Protein AF-A0A0F9LUJ3-F1 (afdb_monomer_lite)

Structure (mmCIF, N/CA/C/O backbone):
data_AF-A0A0F9LUJ3-F1
#
_entry.id   AF-A0A0F9LUJ3-F1
#
loop_
_atom_site.group_PDB
_atom_site.id
_atom_site.type_symbol
_atom_site.label_atom_id
_atom_site.label_alt_id
_atom_site.label_comp_id
_atom_site.label_asym_id
_atom_site.label_entity_id
_atom_site.label_seq_id
_atom_site.pdbx_PDB_ins_code
_atom_site.Cartn_x
_atom_site.Cartn_y
_atom_site.Cartn_z
_atom_site.occupancy
_atom_site.B_iso_or_equiv
_atom_site.auth_seq_id
_atom_site.auth_comp_id
_atom_site.auth_asym_id
_atom_site.auth_atom_id
_atom_site.pdbx_PDB_model_num
ATOM 1 N N . MET A 1 1 ? -8.830 -5.019 26.068 1.00 38.12 1 MET A N 1
ATOM 2 C CA . MET A 1 1 ? -8.046 -4.329 25.021 1.00 38.12 1 MET A CA 1
ATOM 3 C C . MET A 1 1 ? -8.686 -4.622 23.679 1.00 38.12 1 MET A C 1
ATOM 5 O O . MET A 1 1 ? -8.407 -5.652 23.085 1.00 38.12 1 MET A O 1
ATOM 9 N N . THR A 1 2 ? -9.574 -3.751 23.225 1.00 46.34 2 THR A N 1
ATOM 10 C CA . THR A 1 2 ? -10.148 -3.802 21.875 1.00 46.34 2 THR A CA 1
ATOM 11 C C . THR A 1 2 ? -9.618 -2.582 21.133 1.00 46.34 2 THR A C 1
ATOM 13 O O . THR A 1 2 ? -10.309 -1.592 20.951 1.00 46.34 2 THR A O 1
ATOM 16 N N . LEU A 1 3 ? -8.324 -2.625 20.801 1.00 49.44 3 LEU A N 1
ATOM 17 C CA . LEU A 1 3 ? -7.621 -1.566 20.072 1.00 49.44 3 LEU A CA 1
ATOM 18 C C . LEU A 1 3 ? -7.788 -1.774 18.565 1.00 49.44 3 LEU A C 1
ATOM 20 O O . LEU A 1 3 ? -6.827 -2.107 17.882 1.00 49.44 3 LEU A O 1
ATOM 24 N N . VAL A 1 4 ? -9.004 -1.617 18.049 1.00 48.19 4 VAL A N 1
ATOM 25 C CA . VAL A 1 4 ? -9.209 -1.358 16.616 1.00 48.19 4 VAL A CA 1
ATOM 26 C C . VAL A 1 4 ? -10.459 -0.488 16.477 1.00 48.19 4 VAL A C 1
ATOM 28 O O . VAL A 1 4 ? -11.557 -0.994 16.270 1.00 48.19 4 VAL A O 1
ATOM 31 N N . GLU A 1 5 ? -10.311 0.824 16.656 1.00 53.12 5 GLU A N 1
ATOM 32 C CA . GLU A 1 5 ? -11.444 1.763 16.605 1.00 53.12 5 GLU A CA 1
ATOM 33 C C . GLU A 1 5 ? -11.849 2.142 15.170 1.00 53.12 5 GLU A C 1
ATOM 35 O O . GLU A 1 5 ? -12.959 2.622 14.957 1.00 53.12 5 GLU A O 1
ATOM 40 N N . THR A 1 6 ? -11.025 1.847 14.154 1.00 58.53 6 THR A N 1
ATOM 41 C CA . THR A 1 6 ? -11.404 1.993 12.738 1.00 58.53 6 THR A CA 1
ATOM 42 C C . THR A 1 6 ? -10.786 0.893 11.860 1.00 58.53 6 THR A C 1
ATOM 44 O O . THR A 1 6 ? -9.699 0.392 12.172 1.00 58.53 6 THR A O 1
ATOM 47 N N . PRO A 1 7 ? -11.422 0.512 10.730 1.00 59.75 7 PRO A N 1
ATOM 48 C CA . PRO A 1 7 ? -10.853 -0.448 9.774 1.00 59.75 7 PRO A CA 1
ATOM 49 C C . PRO A 1 7 ? -9.440 -0.058 9.309 1.00 59.75 7 PRO A C 1
ATOM 51 O O . PRO A 1 7 ? -8.606 -0.920 9.051 1.00 59.75 7 PRO A O 1
ATOM 54 N N . GLU A 1 8 ? -9.158 1.245 9.273 1.00 64.19 8 GLU A N 1
ATOM 55 C CA . GLU A 1 8 ? -7.889 1.841 8.845 1.00 64.19 8 GLU A CA 1
ATOM 56 C C . GLU A 1 8 ? -6.763 1.670 9.881 1.00 64.19 8 GLU A C 1
ATOM 58 O O . GLU A 1 8 ? -5.584 1.698 9.529 1.00 64.19 8 GLU A O 1
ATOM 63 N N . MET A 1 9 ? -7.086 1.440 11.157 1.00 62.00 9 MET A N 1
ATOM 64 C CA . MET A 1 9 ? -6.085 1.056 12.161 1.00 62.00 9 MET A CA 1
ATOM 65 C C . MET A 1 9 ? -5.698 -0.421 12.043 1.00 62.00 9 MET A C 1
ATOM 67 O O . MET A 1 9 ? -4.557 -0.778 12.329 1.00 62.00 9 MET A O 1
ATOM 71 N N . ALA A 1 10 ? -6.598 -1.289 11.565 1.00 67.38 10 ALA A N 1
ATOM 72 C CA . ALA A 1 10 ? -6.254 -2.688 11.296 1.00 67.38 10 ALA A CA 1
ATOM 73 C C . ALA A 1 10 ? -5.238 -2.810 10.149 1.00 67.38 10 ALA A C 1
ATOM 75 O O . ALA A 1 10 ? -4.384 -3.696 10.162 1.00 67.38 10 ALA A O 1
ATOM 76 N N . ASP A 1 11 ? -5.295 -1.891 9.181 1.00 67.25 11 ASP A N 1
ATOM 77 C CA . ASP A 1 11 ? -4.357 -1.817 8.058 1.00 67.25 11 ASP A CA 1
ATOM 78 C C . ASP A 1 11 ? -2.898 -1.668 8.518 1.00 67.25 11 ASP A C 1
ATOM 80 O O . ASP A 1 11 ? -2.001 -2.218 7.880 1.00 67.25 11 ASP A O 1
ATOM 84 N N . TRP A 1 12 ? -2.665 -0.984 9.645 1.00 66.12 12 TRP A N 1
ATOM 85 C CA . TRP A 1 12 ? -1.332 -0.765 10.219 1.00 66.12 12 TRP A CA 1
ATOM 86 C C . TRP A 1 12 ? -0.654 -2.039 10.725 1.00 66.12 12 TRP A C 1
ATOM 88 O O . TRP A 1 12 ? 0.572 -2.094 10.773 1.00 66.12 12 TRP A O 1
ATOM 98 N N . LEU A 1 13 ? -1.430 -3.056 11.108 1.00 69.56 13 LEU A N 1
ATOM 99 C CA . LEU A 1 13 ? -0.905 -4.318 11.638 1.00 69.56 13 LEU A CA 1
ATOM 100 C C . LEU A 1 13 ? -0.758 -5.398 10.561 1.00 69.56 13 LEU A C 1
ATOM 102 O O . LEU A 1 13 ? -0.143 -6.437 10.811 1.00 69.56 13 LEU A O 1
ATOM 106 N N . ARG A 1 14 ? -1.309 -5.182 9.361 1.00 78.06 14 ARG A N 1
ATOM 107 C CA . ARG A 1 14 ? -1.170 -6.138 8.257 1.00 78.06 14 ARG A CA 1
ATOM 108 C C . ARG A 1 14 ? 0.255 -6.100 7.714 1.00 78.06 14 ARG A C 1
ATOM 110 O O . ARG A 1 14 ? 0.861 -5.040 7.646 1.00 78.06 14 ARG A O 1
ATOM 117 N N . THR A 1 15 ? 0.773 -7.254 7.298 1.00 78.19 15 THR A N 1
ATOM 118 C CA . THR A 1 15 ? 2.091 -7.419 6.656 1.00 78.19 15 THR A CA 1
ATOM 119 C C . THR A 1 15 ? 2.042 -8.517 5.591 1.00 78.19 15 THR A C 1
ATOM 121 O O . THR A 1 15 ? 1.139 -9.364 5.583 1.00 78.19 15 THR A O 1
ATOM 124 N N . GLY A 1 16 ? 2.997 -8.502 4.659 1.00 82.62 16 GLY A N 1
ATOM 125 C CA . GLY A 1 16 ? 3.160 -9.545 3.651 1.00 82.62 16 GLY A CA 1
ATOM 126 C C . GLY A 1 16 ? 2.108 -9.546 2.537 1.00 82.62 16 GLY A C 1
ATOM 127 O O . GLY A 1 16 ? 1.137 -8.787 2.521 1.00 82.62 16 GLY A O 1
ATOM 128 N N . ARG A 1 17 ? 2.280 -10.461 1.570 1.00 82.88 17 ARG A N 1
ATOM 129 C CA . ARG A 1 17 ? 1.429 -10.545 0.362 1.00 82.88 17 ARG A CA 1
ATOM 130 C C . ARG A 1 17 ? -0.059 -10.717 0.673 1.00 82.88 17 ARG A C 1
ATOM 132 O O . ARG A 1 17 ? -0.882 -10.120 -0.014 1.00 82.88 17 ARG A O 1
ATOM 139 N N . LYS A 1 18 ? -0.402 -11.508 1.695 1.00 85.25 18 LYS A N 1
ATOM 140 C CA . LYS A 1 18 ? -1.798 -11.710 2.114 1.00 85.25 18 LYS A CA 1
ATOM 141 C C . LYS A 1 18 ? -2.405 -10.405 2.634 1.00 85.25 18 LYS A C 1
ATOM 143 O O . LYS A 1 18 ? -3.495 -10.047 2.203 1.00 85.25 18 LYS A O 1
ATOM 148 N N . GLY A 1 19 ? -1.663 -9.655 3.454 1.00 85.25 19 GLY A N 1
ATOM 149 C CA . GLY A 1 19 ? -2.078 -8.337 3.930 1.00 85.25 19 GLY A CA 1
ATOM 150 C C . GLY A 1 19 ? -2.336 -7.355 2.787 1.00 85.25 19 GLY A C 1
ATOM 151 O O . GLY A 1 19 ? -3.346 -6.660 2.798 1.00 85.25 19 GLY A O 1
ATOM 152 N N . ILE A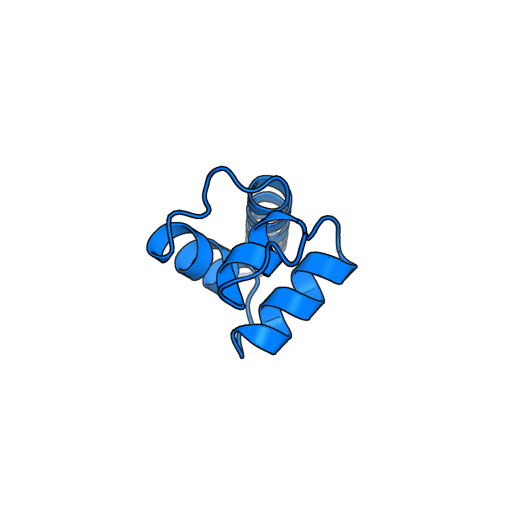 1 20 ? -1.487 -7.352 1.753 1.00 85.19 20 ILE A N 1
ATOM 153 C CA . ILE A 1 20 ? -1.660 -6.477 0.580 1.00 85.19 20 ILE A CA 1
ATOM 154 C C . ILE A 1 20 ? -2.952 -6.823 -0.169 1.00 85.19 20 ILE A C 1
ATOM 156 O O . ILE A 1 20 ? -3.689 -5.927 -0.572 1.00 85.19 20 ILE A O 1
ATOM 160 N N . VAL A 1 21 ? -3.246 -8.113 -0.351 1.00 87.00 21 VAL A N 1
ATOM 161 C CA . VAL A 1 21 ? -4.480 -8.564 -1.013 1.00 87.00 21 VAL A CA 1
ATOM 162 C C . VAL A 1 21 ? -5.714 -8.179 -0.199 1.00 87.00 21 VAL A C 1
ATOM 164 O O . VAL A 1 21 ? -6.671 -7.659 -0.766 1.00 87.00 21 VAL A O 1
ATOM 167 N N . GLU A 1 22 ? -5.693 -8.365 1.119 1.00 85.62 22 GLU A N 1
ATOM 168 C CA . GLU A 1 22 ? -6.817 -7.964 1.971 1.00 85.62 22 GLU A CA 1
ATOM 169 C C . GLU A 1 22 ? -7.032 -6.451 1.993 1.00 85.62 22 GLU A C 1
ATOM 171 O O . GLU A 1 22 ? -8.176 -6.001 1.980 1.00 85.62 22 GLU A O 1
ATOM 176 N N . LEU A 1 23 ? -5.958 -5.658 1.953 1.00 86.06 23 LEU A N 1
ATOM 177 C CA . LEU A 1 23 ? -6.045 -4.205 1.817 1.00 86.06 23 LEU A CA 1
ATOM 178 C C . LEU A 1 23 ? -6.648 -3.793 0.473 1.00 86.06 23 LEU A C 1
ATOM 180 O O . LEU A 1 23 ? -7.516 -2.925 0.426 1.00 86.06 23 LEU A O 1
ATOM 184 N N . LEU A 1 24 ? -6.239 -4.442 -0.619 1.00 86.75 24 LEU A N 1
ATOM 185 C CA . LEU A 1 24 ? -6.836 -4.218 -1.936 1.00 86.75 24 LEU A CA 1
ATOM 186 C C . LEU A 1 24 ? -8.339 -4.522 -1.934 1.00 86.75 24 LEU A C 1
ATOM 188 O O . LEU A 1 24 ? -9.115 -3.738 -2.473 1.00 86.75 24 LEU A O 1
ATOM 192 N N . ILE A 1 25 ? -8.764 -5.614 -1.294 1.00 86.19 25 ILE A N 1
ATOM 193 C CA . ILE A 1 25 ? -10.184 -5.972 -1.177 1.00 86.19 25 ILE A CA 1
ATOM 194 C C . ILE A 1 25 ? -10.929 -4.954 -0.302 1.00 86.19 25 ILE A C 1
ATOM 196 O O . ILE A 1 25 ? -11.968 -4.441 -0.718 1.00 86.19 25 ILE A O 1
ATOM 200 N N . SER A 1 26 ? -10.376 -4.616 0.866 1.00 85.31 26 SER A N 1
ATOM 201 C CA . SER A 1 26 ? -10.989 -3.703 1.846 1.00 85.31 26 SER A CA 1
ATOM 202 C C . SER A 1 26 ? -11.208 -2.307 1.265 1.00 85.31 26 SER A C 1
ATOM 204 O O . SER A 1 26 ? -12.286 -1.734 1.405 1.00 85.31 26 SER A O 1
ATOM 206 N N . HIS A 1 27 ? -10.219 -1.792 0.530 1.00 84.44 27 HIS A N 1
ATOM 207 C CA . HIS A 1 27 ? -10.291 -0.488 -0.135 1.00 84.44 27 HIS A CA 1
ATOM 208 C C . HIS A 1 27 ? -10.940 -0.549 -1.530 1.00 84.44 27 HIS A C 1
ATOM 210 O O . HIS A 1 27 ? -11.032 0.472 -2.210 1.00 84.44 27 HIS A O 1
ATOM 216 N N . LYS A 1 28 ? -11.403 -1.729 -1.975 1.00 87.19 28 LYS A N 1
ATOM 217 C CA . LYS A 1 28 ? -11.969 -1.985 -3.317 1.00 87.19 28 LYS A CA 1
ATOM 218 C C . LYS A 1 28 ? -11.044 -1.541 -4.462 1.00 87.19 28 LYS A C 1
ATOM 220 O O . LYS A 1 28 ? -11.489 -1.082 -5.515 1.00 87.19 28 LYS A O 1
ATOM 225 N N . LEU A 1 29 ? -9.738 -1.698 -4.270 1.00 88.12 29 LEU A N 1
ATOM 226 C CA . LEU A 1 29 ? -8.696 -1.317 -5.215 1.00 88.12 29 LEU A CA 1
ATOM 227 C C . LEU A 1 29 ? -8.216 -2.529 -6.015 1.00 88.12 29 LEU A C 1
ATOM 229 O O . LEU A 1 29 ? -7.970 -3.605 -5.485 1.00 88.12 29 LEU A O 1
ATOM 233 N N . LYS A 1 30 ? -8.009 -2.333 -7.319 1.00 85.75 30 LYS A N 1
ATOM 234 C CA . LYS A 1 30 ? -7.466 -3.367 -8.224 1.00 85.75 30 LYS A CA 1
ATOM 235 C C . LYS A 1 30 ? -5.961 -3.224 -8.471 1.00 85.75 30 LYS A C 1
ATOM 237 O O . LYS A 1 30 ? -5.359 -4.044 -9.159 1.00 85.75 30 LYS A O 1
ATOM 242 N N . SER A 1 31 ? -5.349 -2.162 -7.947 1.00 88.38 31 SER A N 1
ATOM 243 C CA . SER A 1 31 ? -3.954 -1.803 -8.200 1.00 88.38 31 SER A CA 1
ATOM 244 C C . SER A 1 31 ? -3.205 -1.571 -6.898 1.00 88.38 31 SER A C 1
ATOM 246 O O . SER A 1 31 ? -3.591 -0.730 -6.092 1.00 88.38 31 SER A O 1
ATOM 248 N N . VAL A 1 32 ? -2.073 -2.259 -6.747 1.00 87.62 32 VAL A N 1
ATOM 249 C CA . VAL A 1 32 ? -1.143 -2.081 -5.620 1.00 87.62 32 VAL A CA 1
ATOM 250 C C . VAL A 1 32 ? -0.595 -0.649 -5.574 1.00 87.62 32 VAL A C 1
ATOM 252 O O . VAL A 1 32 ? -0.388 -0.095 -4.503 1.00 87.62 32 VAL A O 1
ATOM 255 N N . CYS A 1 33 ? -0.426 -0.001 -6.730 1.00 89.31 33 CYS A N 1
ATOM 256 C CA . CYS A 1 33 ? -0.013 1.401 -6.780 1.00 89.31 33 CYS A CA 1
ATOM 257 C C . CYS A 1 33 ? -1.114 2.362 -6.319 1.00 89.31 33 CYS A C 1
ATOM 259 O O . CYS A 1 33 ? -0.815 3.373 -5.692 1.00 89.31 33 CYS A O 1
ATOM 261 N N . ALA A 1 34 ? -2.382 2.044 -6.604 1.00 89.62 34 ALA A N 1
ATOM 262 C CA . ALA A 1 34 ? -3.501 2.819 -6.072 1.00 89.62 34 ALA A CA 1
ATOM 263 C C . ALA A 1 34 ? -3.610 2.633 -4.553 1.00 89.62 34 ALA A C 1
ATOM 265 O O . ALA A 1 34 ? -3.883 3.593 -3.843 1.00 89.62 34 ALA A O 1
ATOM 266 N N . LEU A 1 35 ? -3.316 1.426 -4.053 1.00 89.31 35 LEU A N 1
ATOM 267 C CA . LEU A 1 35 ? -3.241 1.170 -2.616 1.00 89.31 35 LEU A CA 1
ATOM 268 C C . LEU A 1 35 ? -2.132 1.994 -1.953 1.00 89.31 35 LEU A C 1
ATOM 270 O O . LEU A 1 35 ? -2.375 2.590 -0.914 1.00 89.31 35 LEU A O 1
ATOM 274 N N . ALA A 1 36 ? -0.953 2.106 -2.572 1.00 88.88 36 ALA A N 1
ATOM 275 C CA . ALA A 1 36 ? 0.119 2.965 -2.063 1.00 88.88 36 ALA A CA 1
ATOM 276 C C . ALA A 1 36 ? -0.317 4.437 -1.940 1.00 88.88 36 ALA A C 1
ATOM 278 O O . ALA A 1 36 ? -0.035 5.084 -0.933 1.00 88.88 36 ALA A O 1
ATOM 279 N N . ALA A 1 37 ? -1.019 4.962 -2.951 1.00 89.56 37 ALA A N 1
ATOM 280 C CA . ALA A 1 37 ? -1.553 6.323 -2.924 1.00 89.56 37 ALA A CA 1
ATOM 281 C C . ALA A 1 37 ? -2.590 6.494 -1.806 1.00 89.56 37 ALA A C 1
ATOM 283 O O . ALA A 1 37 ? -2.451 7.402 -0.994 1.00 89.56 37 ALA A O 1
ATOM 284 N N . LYS A 1 38 ? -3.537 5.556 -1.696 1.00 87.88 38 LYS A N 1
ATOM 285 C CA . LYS A 1 38 ? -4.567 5.543 -0.652 1.00 87.88 38 LYS A CA 1
ATOM 286 C C . LYS A 1 38 ? -3.961 5.509 0.755 1.00 87.88 38 LYS A C 1
ATOM 288 O O . LYS A 1 38 ? -4.33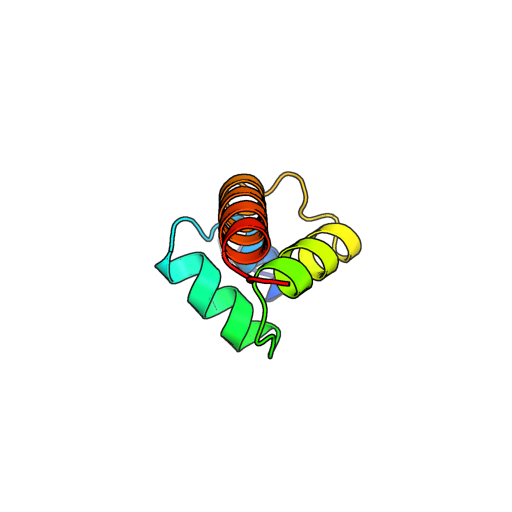2 6.303 1.609 1.00 87.88 38 LYS A O 1
ATOM 293 N N . MET A 1 39 ? -2.965 4.650 0.981 1.00 86.88 39 MET A N 1
ATOM 294 C CA . MET A 1 39 ? -2.237 4.582 2.253 1.00 86.88 39 MET A CA 1
ATOM 295 C C . MET A 1 39 ? -1.502 5.889 2.569 1.00 86.88 39 MET A C 1
ATOM 297 O O . MET A 1 39 ? -1.422 6.284 3.728 1.00 86.88 39 MET A O 1
ATOM 301 N N . LYS A 1 40 ? -0.967 6.578 1.554 1.00 87.12 40 LYS A N 1
ATOM 302 C CA . LYS A 1 40 ? -0.332 7.888 1.732 1.00 87.12 40 LYS A CA 1
ATOM 303 C C . LYS A 1 40 ? -1.352 8.969 2.102 1.00 87.12 40 LYS A C 1
ATOM 305 O O . LYS A 1 40 ? -1.066 9.757 2.997 1.00 87.12 40 LYS A O 1
ATOM 310 N N . GLU A 1 41 ? -2.512 8.992 1.447 1.00 87.25 41 GLU A N 1
ATOM 311 C CA . GLU A 1 41 ? -3.622 9.901 1.777 1.00 87.25 41 GLU A CA 1
ATOM 312 C C . GLU A 1 41 ? -4.125 9.679 3.207 1.00 87.25 41 GLU A C 1
ATOM 314 O O . GLU A 1 41 ? -4.349 10.637 3.940 1.00 87.25 41 GLU A O 1
ATOM 319 N N . ASN A 1 42 ? -4.191 8.419 3.636 1.00 83.38 42 ASN A N 1
ATOM 320 C CA . ASN A 1 42 ? -4.588 8.029 4.987 1.00 83.38 42 ASN A CA 1
ATOM 321 C C . ASN A 1 42 ? -3.480 8.238 6.045 1.00 83.38 42 ASN A C 1
ATOM 323 O O . ASN A 1 42 ? -3.651 7.854 7.201 1.00 83.38 42 ASN A O 1
ATOM 327 N N . GLY A 1 43 ? -2.314 8.786 5.677 1.00 83.62 43 GLY A N 1
ATOM 328 C CA . GLY A 1 43 ? -1.190 8.998 6.600 1.00 83.62 43 GLY A CA 1
ATOM 329 C C . GLY A 1 43 ? -0.499 7.712 7.082 1.00 83.62 43 GLY A C 1
ATOM 330 O O . GLY A 1 43 ? 0.285 7.739 8.027 1.00 83.62 43 GLY A O 1
ATOM 331 N N . GLN A 1 44 ? -0.737 6.574 6.428 1.00 83.12 44 GLN A N 1
ATOM 332 C CA . GLN A 1 44 ? -0.227 5.246 6.798 1.00 83.12 44 GLN A CA 1
ATOM 333 C C . GLN A 1 44 ? 1.156 4.942 6.190 1.00 83.12 44 GLN A C 1
ATOM 335 O O . GLN A 1 44 ? 1.533 3.784 6.010 1.00 83.12 44 GLN A O 1
ATOM 340 N N . THR A 1 45 ? 1.949 5.964 5.863 1.00 84.06 45 THR A N 1
ATOM 341 C CA . THR A 1 45 ? 3.296 5.788 5.284 1.00 84.06 45 THR A CA 1
ATOM 342 C C . THR A 1 45 ? 4.286 5.129 6.251 1.00 84.06 45 THR A C 1
ATOM 344 O O . THR A 1 45 ? 5.274 4.541 5.812 1.00 84.06 45 THR A O 1
ATOM 347 N N . GLY A 1 46 ? 4.016 5.205 7.559 1.00 81.00 46 GLY A N 1
ATOM 348 C CA . GLY A 1 46 ? 4.772 4.521 8.609 1.00 81.00 46 GLY A CA 1
ATOM 349 C C . GLY A 1 46 ? 4.385 3.055 8.828 1.00 81.00 46 GLY A C 1
ATOM 350 O O . GLY A 1 46 ? 5.077 2.365 9.575 1.00 81.00 46 GLY A O 1
ATOM 351 N N . ALA A 1 47 ? 3.322 2.560 8.183 1.00 83.75 47 ALA A N 1
ATOM 352 C CA . ALA A 1 47 ? 2.884 1.181 8.353 1.00 83.75 47 ALA A CA 1
ATOM 353 C C . ALA A 1 47 ? 3.950 0.197 7.820 1.00 83.75 47 ALA A C 1
ATOM 355 O O . ALA A 1 47 ? 4.511 0.426 6.741 1.00 83.75 47 ALA A O 1
ATOM 356 N N . PRO A 1 48 ? 4.205 -0.935 8.504 1.00 83.06 48 PRO A N 1
ATOM 357 C CA . PRO A 1 48 ? 5.217 -1.912 8.089 1.00 83.06 48 PRO A CA 1
ATOM 358 C C . PRO A 1 48 ? 5.019 -2.422 6.651 1.00 83.06 48 PRO A C 1
ATOM 360 O O . PRO A 1 48 ? 5.985 -2.585 5.905 1.00 83.06 48 PRO A O 1
ATOM 363 N N . ILE A 1 49 ? 3.761 -2.584 6.231 1.00 86.12 49 ILE A N 1
ATOM 364 C CA . ILE A 1 49 ? 3.377 -3.052 4.892 1.00 86.12 49 ILE A CA 1
ATOM 365 C C . ILE A 1 49 ? 3.570 -2.013 3.785 1.00 86.12 49 ILE A C 1
ATOM 367 O O . ILE A 1 49 ? 3.657 -2.377 2.613 1.00 86.12 49 ILE A O 1
ATOM 371 N N . TYR A 1 50 ? 3.690 -0.722 4.116 1.00 86.62 50 TYR A N 1
ATOM 372 C CA . TYR A 1 50 ? 3.801 0.342 3.114 1.00 86.62 50 TYR A CA 1
ATOM 373 C C . TYR A 1 50 ? 5.036 0.161 2.217 1.00 86.62 50 TYR A C 1
ATOM 375 O O . TYR A 1 50 ? 4.960 0.332 0.997 1.00 86.62 50 TYR A O 1
ATOM 383 N N . LYS A 1 51 ? 6.169 -0.270 2.793 1.00 87.12 51 LYS A N 1
ATOM 384 C CA . LYS A 1 51 ? 7.393 -0.571 2.029 1.00 87.12 51 LYS A CA 1
ATOM 385 C C . LYS A 1 51 ? 7.181 -1.719 1.037 1.00 87.12 51 LYS A C 1
ATOM 387 O O . LYS A 1 51 ? 7.630 -1.625 -0.105 1.00 87.12 51 LYS A O 1
ATOM 392 N 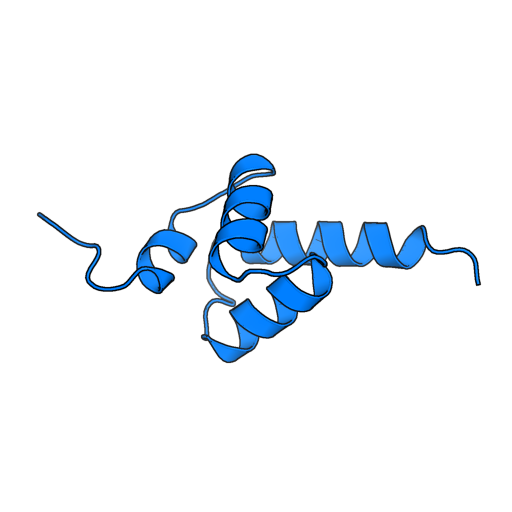N . GLU A 1 52 ? 6.472 -2.769 1.445 1.00 88.62 52 GLU A N 1
ATOM 393 C CA . GLU A 1 52 ? 6.166 -3.926 0.595 1.00 88.62 52 GLU A CA 1
ATOM 394 C C . GLU A 1 52 ? 5.198 -3.555 -0.540 1.00 88.62 52 GLU A C 1
ATOM 396 O O . GLU A 1 52 ? 5.414 -3.932 -1.694 1.00 88.62 52 GLU A O 1
ATOM 401 N N . VAL A 1 53 ? 4.168 -2.756 -0.237 1.00 88.62 53 VAL A N 1
ATOM 402 C CA . VAL A 1 53 ? 3.215 -2.222 -1.225 1.00 88.62 53 VAL A CA 1
ATOM 403 C C . VAL A 1 53 ? 3.947 -1.376 -2.269 1.00 88.62 53 VAL A C 1
ATOM 405 O O . VAL A 1 53 ? 3.741 -1.558 -3.471 1.00 88.62 53 VAL A O 1
ATOM 408 N N . MET A 1 54 ? 4.856 -0.497 -1.840 1.00 89.50 54 MET A N 1
ATOM 409 C CA . MET A 1 54 ? 5.672 0.326 -2.739 1.00 89.50 54 MET A CA 1
ATOM 410 C C . MET A 1 54 ? 6.612 -0.511 -3.614 1.00 89.50 54 MET A C 1
ATOM 412 O O . MET A 1 54 ? 6.691 -0.276 -4.823 1.00 89.50 54 MET 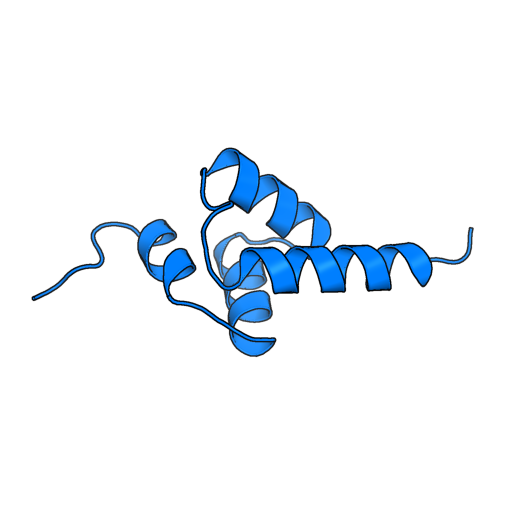A O 1
ATOM 416 N N . ALA A 1 55 ? 7.289 -1.508 -3.037 1.00 89.81 55 ALA A N 1
ATOM 417 C CA . ALA A 1 55 ? 8.157 -2.417 -3.784 1.00 89.81 55 ALA A CA 1
ATOM 418 C C . ALA A 1 55 ? 7.371 -3.169 -4.869 1.00 89.81 55 ALA A C 1
ATOM 420 O O . ALA A 1 55 ? 7.744 -3.144 -6.043 1.00 89.81 55 ALA A O 1
ATOM 421 N N . MET A 1 56 ? 6.216 -3.733 -4.510 1.00 87.19 56 MET A N 1
ATOM 422 C CA . MET A 1 56 ? 5.370 -4.475 -5.442 1.00 87.19 56 MET A CA 1
ATOM 423 C C . MET A 1 56 ? 4.729 -3.567 -6.505 1.00 87.19 56 MET A C 1
ATOM 425 O O . MET A 1 56 ? 4.571 -3.975 -7.659 1.00 87.19 56 MET A O 1
ATOM 429 N N . CYS A 1 57 ? 4.393 -2.319 -6.161 1.00 89.25 57 CYS A N 1
ATOM 430 C CA . CYS A 1 57 ? 3.981 -1.315 -7.141 1.00 89.25 57 CYS A CA 1
ATOM 431 C C . CYS A 1 57 ? 5.100 -1.036 -8.163 1.00 89.25 57 CYS A C 1
ATOM 433 O O . CYS A 1 57 ? 4.839 -1.045 -9.369 1.00 89.25 57 CYS A O 1
ATOM 435 N N . LYS A 1 58 ? 6.348 -0.848 -7.706 1.00 88.12 58 LYS A N 1
ATOM 436 C CA . LYS A 1 58 ? 7.509 -0.612 -8.580 1.00 88.12 58 LYS A CA 1
ATOM 437 C C . LYS A 1 58 ? 7.768 -1.799 -9.509 1.00 88.12 58 LYS A C 1
ATOM 439 O O . LYS A 1 58 ? 7.935 -1.594 -10.709 1.00 88.12 58 LYS A O 1
ATOM 444 N N . GLU A 1 59 ? 7.725 -3.025 -8.988 1.00 87.44 59 GLU A N 1
ATOM 445 C CA . GLU A 1 59 ? 7.864 -4.242 -9.797 1.00 87.44 59 GLU A CA 1
ATOM 446 C C . GLU A 1 59 ? 6.766 -4.361 -10.862 1.00 87.44 59 GLU A C 1
ATOM 448 O O . GLU A 1 59 ? 7.057 -4.620 -12.029 1.00 87.44 59 GLU A O 1
ATOM 453 N N . LYS A 1 60 ? 5.496 -4.134 -10.498 1.00 83.44 60 LYS A N 1
ATOM 454 C CA . LYS A 1 60 ? 4.379 -4.183 -11.459 1.00 83.44 60 LYS A CA 1
ATOM 455 C C . LYS A 1 60 ? 4.484 -3.102 -12.531 1.00 83.44 60 LYS A C 1
ATOM 457 O O . LYS A 1 60 ? 4.107 -3.354 -13.671 1.00 83.44 60 LYS A O 1
ATOM 462 N N . ARG A 1 61 ? 4.987 -1.916 -12.179 1.00 81.50 61 ARG A N 1
ATOM 463 C CA . ARG A 1 61 ? 5.212 -0.825 -13.134 1.00 81.50 61 ARG A CA 1
ATOM 464 C C . ARG A 1 61 ? 6.339 -1.157 -14.110 1.00 81.50 61 ARG A C 1
ATOM 466 O O . ARG A 1 61 ? 6.161 -0.937 -15.297 1.00 81.50 61 ARG A O 1
ATOM 473 N N . ALA A 1 62 ? 7.441 -1.732 -13.629 1.00 83.38 62 ALA A N 1
ATOM 474 C CA . ALA A 1 62 ? 8.552 -2.169 -14.477 1.00 83.38 62 ALA A CA 1
ATOM 475 C C . ALA A 1 62 ? 8.166 -3.311 -15.436 1.00 83.38 62 ALA A C 1
ATOM 477 O O . ALA A 1 62 ? 8.748 -3.439 -16.505 1.00 83.38 62 ALA A O 1
ATOM 478 N N . ARG A 1 63 ? 7.176 -4.134 -15.064 1.00 81.00 63 ARG A N 1
ATOM 479 C CA . ARG A 1 63 ? 6.664 -5.242 -15.885 1.00 81.00 63 ARG A CA 1
ATOM 480 C C . ARG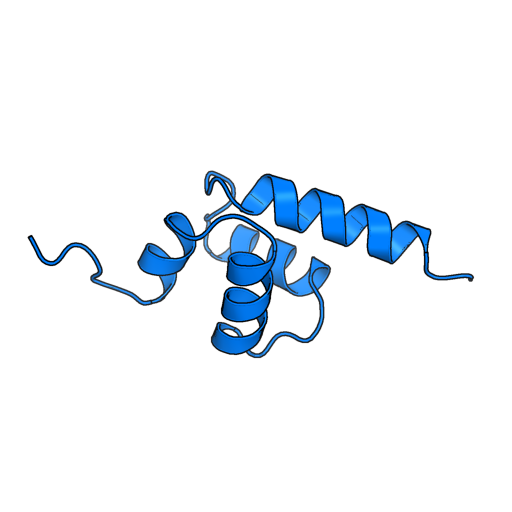 A 1 63 ? 5.578 -4.853 -16.889 1.00 81.00 63 ARG A C 1
ATOM 482 O O . ARG A 1 63 ? 5.134 -5.735 -17.616 1.00 81.00 63 ARG A O 1
ATOM 489 N N . ARG A 1 64 ? 5.098 -3.605 -16.921 1.00 71.62 64 ARG A N 1
ATOM 490 C CA . ARG A 1 64 ? 4.208 -3.163 -18.005 1.00 71.62 64 ARG A CA 1
ATOM 491 C C . ARG A 1 64 ? 5.078 -2.850 -19.228 1.00 71.62 64 ARG A C 1
ATOM 493 O O . ARG A 1 64 ? 5.796 -1.855 -19.159 1.00 71.62 64 ARG A O 1
ATOM 500 N N . PRO A 1 65 ? 5.055 -3.667 -20.300 1.00 56.69 65 PRO A N 1
ATOM 501 C CA . PRO A 1 65 ? 5.644 -3.250 -21.564 1.00 56.69 65 PRO A CA 1
ATOM 502 C C . PRO A 1 65 ? 4.856 -2.035 -22.065 1.00 56.69 65 PRO A C 1
ATOM 504 O O . PRO A 1 65 ? 3.622 -2.032 -21.989 1.00 56.69 65 PRO A O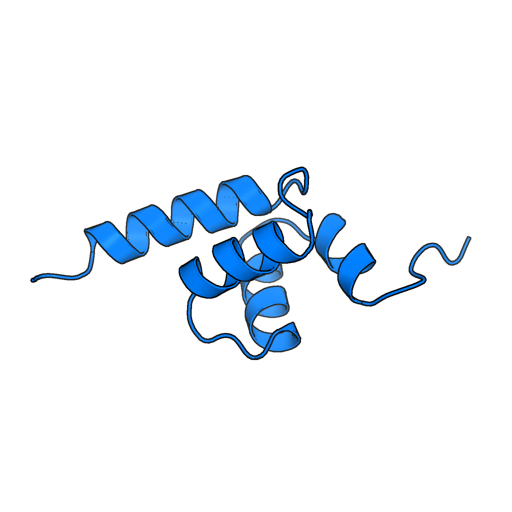 1
ATOM 507 N N . SER A 1 66 ? 5.582 -0.991 -22.465 1.00 54.44 66 SER A N 1
ATOM 508 C CA . SER A 1 66 ? 5.025 0.154 -23.190 1.00 54.44 66 SER A CA 1
ATOM 509 C C . SER A 1 66 ? 4.453 -0.275 -24.533 1.00 54.44 66 SER A C 1
ATOM 511 O O . SER A 1 66 ? 5.035 -1.205 -25.137 1.00 54.44 66 SER A O 1
#

Secondary structure (DSSP, 8-state):
----SSHHHHGGG--HHHHHHHHHHHTT-S-HHHHHHHHHHTTGGGSHHHHHHHHHHHHHHHTS--

Sequence (66 aa):
MTLVETPEMADWLRTGRKGIVELLISHKLKSVCALAAKMKENGQTGAPIYKEVMAMCKEKRARRPS

Organism: NCBI:txid412755

pLDDT: mean 79.15, std 12.88, range [38.12, 89.81]

Foldseek 3Di:
DPPDPDPLVVLLVAADPVSLVVLCVVVVHPALVVSLVVCVVVVVCVRPRSVVSVVVNVVVVVPDDD

Radius of gyration: 12.22 Å; chains: 1; bounding box: 20×22×48 Å